Protein AF-A0A0Q1FRM4-F1 (afdb_monomer_lite)

pLDDT: mean 78.29, std 8.05, range [54.28, 92.56]

Radius of gyration: 17.82 Å; chains: 1; bounding box: 37×17×56 Å

Sequence (90 aa):
MGTIVAGALGLAMGGIFIILGLVYLALGVGCFKGWPWVWTVGVIIMIISVIVGLISLFTTGAGALLNLILAVIILYYLFRPNVKAWFGKT

Structure (mmCIF, N/CA/C/O backbone):
data_AF-A0A0Q1FRM4-F1
#
_entry.id   AF-A0A0Q1FRM4-F1
#
loop_
_atom_site.group_PDB
_atom_site.id
_atom_site.type_symbol
_atom_site.label_atom_id
_atom_site.label_alt_id
_atom_site.label_comp_id
_atom_site.label_asym_id
_atom_site.label_entity_id
_atom_site.label_seq_id
_atom_site.pdbx_PDB_ins_code
_atom_site.Cartn_x
_atom_site.Cartn_y
_atom_site.Cartn_z
_atom_site.occupancy
_atom_site.B_iso_or_equiv
_atom_site.auth_seq_id
_atom_site.auth_comp_id
_atom_site.auth_asym_id
_atom_site.auth_atom_id
_atom_site.pdbx_PDB_model_num
ATOM 1 N N . MET A 1 1 ? 2.394 -9.984 -41.689 1.00 59.03 1 MET A N 1
ATOM 2 C CA . MET A 1 1 ? 2.045 -10.773 -40.481 1.00 59.03 1 MET A CA 1
ATOM 3 C C . MET A 1 1 ? 2.465 -10.088 -39.175 1.00 59.03 1 MET A C 1
ATOM 5 O O . MET A 1 1 ? 1.668 -10.094 -38.251 1.00 59.03 1 MET A O 1
ATOM 9 N N . GLY A 1 2 ? 3.638 -9.438 -39.087 1.00 65.44 2 GLY A N 1
ATOM 10 C CA . GLY A 1 2 ? 4.100 -8.792 -37.840 1.00 65.44 2 GLY A CA 1
ATOM 11 C C . GLY A 1 2 ? 3.238 -7.635 -37.300 1.00 65.44 2 GLY A C 1
ATOM 12 O O . GLY A 1 2 ? 3.113 -7.490 -36.090 1.00 65.44 2 GLY A O 1
ATOM 13 N N . THR A 1 3 ? 2.578 -6.853 -38.161 1.00 75.44 3 THR A N 1
ATOM 14 C CA . THR A 1 3 ? 1.743 -5.706 -37.745 1.00 75.44 3 THR A CA 1
ATOM 15 C C . THR A 1 3 ? 0.398 -6.110 -37.134 1.00 75.44 3 THR A C 1
ATOM 17 O O . THR A 1 3 ? -0.074 -5.457 -36.210 1.00 75.44 3 THR A O 1
ATOM 20 N N . ILE A 1 4 ? -0.204 -7.208 -37.603 1.00 76.00 4 ILE A N 1
ATOM 21 C CA . ILE A 1 4 ? -1.491 -7.715 -37.096 1.00 76.00 4 ILE A CA 1
ATOM 22 C C . ILE A 1 4 ? -1.302 -8.348 -35.709 1.00 76.00 4 ILE A C 1
ATOM 24 O O . ILE A 1 4 ? -2.099 -8.105 -34.808 1.00 76.00 4 ILE A O 1
ATOM 28 N N . VAL A 1 5 ? -0.210 -9.096 -35.508 1.00 79.44 5 VAL A N 1
ATOM 29 C CA . VAL A 1 5 ? 0.140 -9.680 -34.201 1.00 79.44 5 VAL A CA 1
ATOM 30 C C . VAL A 1 5 ? 0.483 -8.586 -33.186 1.00 79.44 5 VAL A C 1
ATOM 32 O O . VAL A 1 5 ? -0.008 -8.627 -32.062 1.00 79.44 5 VAL A O 1
ATOM 35 N N . ALA A 1 6 ? 1.247 -7.563 -33.587 1.00 79.50 6 ALA A N 1
ATOM 36 C CA . ALA A 1 6 ? 1.531 -6.411 -32.730 1.00 79.50 6 ALA A CA 1
ATOM 37 C C . ALA A 1 6 ? 0.256 -5.626 -32.360 1.00 79.50 6 ALA A C 1
ATOM 39 O O . ALA A 1 6 ? 0.088 -5.239 -31.206 1.00 79.50 6 ALA A O 1
ATOM 40 N N . GLY A 1 7 ? -0.671 -5.442 -33.309 1.00 82.69 7 GLY A N 1
ATOM 41 C CA . GLY A 1 7 ? -1.964 -4.799 -33.055 1.00 82.69 7 GLY A CA 1
ATOM 42 C C . GLY A 1 7 ? -2.859 -5.595 -32.098 1.00 82.69 7 GLY A C 1
ATOM 43 O O . GLY A 1 7 ? -3.435 -5.022 -31.174 1.00 82.69 7 GLY A O 1
ATOM 44 N N . ALA A 1 8 ? -2.928 -6.919 -32.263 1.00 83.12 8 ALA A N 1
ATOM 45 C CA . ALA A 1 8 ? -3.684 -7.798 -31.370 1.00 83.12 8 ALA A CA 1
ATOM 46 C C . ALA A 1 8 ? -3.107 -7.814 -29.943 1.00 83.12 8 ALA A C 1
ATOM 48 O O . ALA A 1 8 ? -3.860 -7.736 -28.972 1.00 83.12 8 ALA A O 1
ATOM 49 N N . LEU A 1 9 ? -1.776 -7.845 -29.807 1.00 84.19 9 LEU A N 1
ATOM 50 C CA . LEU A 1 9 ? -1.101 -7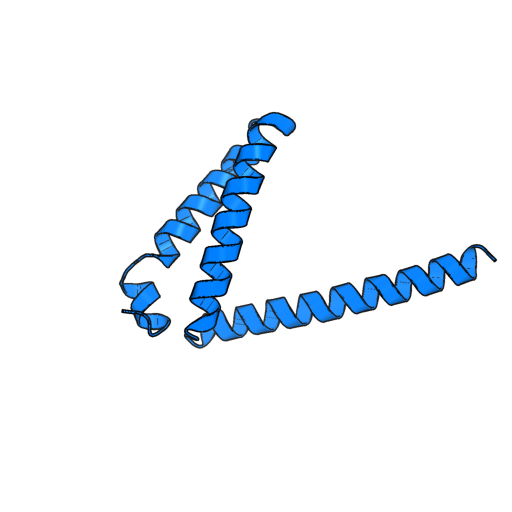.736 -28.510 1.00 84.19 9 LEU A CA 1
ATOM 51 C C . LEU A 1 9 ? -1.343 -6.373 -27.852 1.00 84.19 9 LEU A C 1
ATOM 53 O O . LEU A 1 9 ? -1.623 -6.318 -26.656 1.00 84.19 9 LEU A O 1
ATOM 57 N N . GLY A 1 10 ? -1.303 -5.284 -28.626 1.00 86.62 10 GLY A N 1
ATOM 58 C CA . GLY A 1 10 ? -1.583 -3.936 -28.128 1.00 86.62 10 GLY A CA 1
ATOM 59 C C . GLY A 1 10 ? -3.001 -3.793 -27.568 1.00 86.62 10 GLY A C 1
ATOM 60 O O . GLY A 1 10 ? -3.178 -3.255 -26.476 1.00 86.62 10 GLY A O 1
ATOM 61 N N . LEU A 1 11 ? -4.006 -4.334 -28.264 1.00 88.06 11 LEU A N 1
ATOM 62 C CA . LEU A 1 11 ? -5.391 -4.349 -27.780 1.00 88.06 11 LEU A CA 1
ATOM 63 C C . LEU A 1 11 ? -5.560 -5.214 -26.525 1.00 88.06 11 LEU A C 1
ATOM 65 O O . LEU A 1 11 ? -6.230 -4.792 -25.582 1.00 88.06 11 LEU A O 1
ATOM 69 N N . ALA A 1 12 ? -4.926 -6.389 -26.482 1.00 88.19 12 ALA A N 1
ATOM 70 C CA . ALA A 1 12 ? -4.978 -7.269 -25.317 1.00 88.19 12 ALA A CA 1
ATOM 71 C C . ALA A 1 12 ? -4.353 -6.608 -24.078 1.00 88.19 12 ALA A C 1
ATOM 73 O O . ALA A 1 12 ? -4.970 -6.575 -23.013 1.00 88.19 12 ALA A O 1
ATOM 74 N N . MET A 1 13 ? -3.164 -6.016 -24.222 1.00 89.19 13 MET A N 1
ATOM 75 C CA . MET A 1 13 ? -2.505 -5.278 -23.142 1.00 89.19 13 MET A CA 1
ATOM 76 C C . MET A 1 13 ? -3.334 -4.071 -22.699 1.00 89.19 13 MET A C 1
ATOM 78 O O . MET A 1 13 ? -3.530 -3.880 -21.500 1.00 89.19 13 MET A O 1
ATOM 82 N N . GLY A 1 14 ? -3.874 -3.292 -23.641 1.00 88.62 14 GLY A N 1
ATOM 83 C CA . GLY A 1 14 ? -4.739 -2.151 -23.333 1.00 88.62 14 GLY A CA 1
ATOM 84 C C . GLY A 1 14 ? -5.974 -2.551 -22.523 1.00 88.62 14 GLY A C 1
ATOM 85 O O . GLY A 1 14 ? -6.283 -1.914 -21.517 1.00 88.62 14 GLY A O 1
ATOM 86 N N . GLY A 1 15 ? -6.629 -3.653 -22.896 1.00 90.81 15 GLY A N 1
ATOM 87 C CA . GLY A 1 15 ? -7.758 -4.202 -22.143 1.00 90.81 15 GLY A CA 1
ATOM 88 C C . GLY A 1 15 ? -7.384 -4.584 -20.708 1.00 90.81 15 GLY A C 1
ATOM 89 O O . GLY A 1 15 ? -8.094 -4.222 -19.771 1.00 90.81 15 GLY A O 1
ATOM 90 N N . ILE A 1 16 ? -6.234 -5.239 -20.517 1.00 91.69 16 ILE A N 1
ATOM 91 C CA . ILE A 1 16 ? -5.724 -5.603 -19.184 1.00 91.69 16 ILE A CA 1
ATOM 92 C C . ILE A 1 16 ? -5.501 -4.352 -18.327 1.00 91.69 16 ILE A C 1
ATOM 94 O O . ILE A 1 16 ? -5.937 -4.313 -17.176 1.00 91.69 16 ILE A O 1
ATOM 98 N N . PHE A 1 17 ? -4.877 -3.309 -18.878 1.00 89.56 17 PHE A N 1
ATOM 99 C CA . PHE A 1 17 ? -4.649 -2.059 -18.148 1.00 89.56 17 PHE A CA 1
ATOM 100 C C . PHE A 1 17 ? -5.949 -1.348 -17.764 1.00 89.56 17 PHE A C 1
ATOM 102 O O . PHE A 1 17 ? -6.033 -0.810 -16.662 1.00 89.56 17 PHE A O 1
ATOM 109 N N . ILE A 1 18 ? -6.976 -1.381 -18.618 1.00 92.56 18 ILE A N 1
ATOM 110 C CA . ILE A 1 18 ? -8.295 -0.819 -18.290 1.00 92.56 18 ILE A CA 1
ATOM 111 C C . ILE A 1 18 ? -8.926 -1.573 -17.116 1.00 92.56 18 ILE A C 1
ATOM 113 O O . ILE A 1 18 ? -9.403 -0.943 -16.172 1.00 92.56 18 ILE A O 1
ATOM 117 N N . ILE A 1 19 ? -8.892 -2.909 -17.139 1.00 91.50 19 ILE A N 1
ATOM 118 C CA . ILE A 1 19 ? -9.428 -3.741 -16.052 1.00 91.50 19 ILE A CA 1
ATOM 119 C C . ILE A 1 19 ? -8.684 -3.448 -14.746 1.00 91.50 19 ILE A C 1
ATOM 121 O O . ILE A 1 19 ? -9.318 -3.201 -13.721 1.00 91.50 19 ILE A O 1
ATOM 125 N N . LEU A 1 20 ? -7.349 -3.410 -14.781 1.00 88.06 20 LEU A N 1
ATOM 126 C CA . LEU A 1 20 ? -6.535 -3.061 -13.616 1.00 88.06 20 LEU A CA 1
ATOM 127 C C . LEU A 1 20 ? -6.868 -1.657 -13.097 1.00 88.06 20 LEU A C 1
ATOM 129 O O . LEU A 1 20 ? -7.057 -1.482 -11.896 1.00 88.06 20 LEU A O 1
ATOM 133 N N . GLY A 1 21 ? -7.006 -0.669 -13.984 1.00 87.94 21 GLY A N 1
ATOM 134 C CA . GLY A 1 21 ? -7.395 0.694 -13.621 1.00 87.94 21 GLY A CA 1
ATOM 135 C C . GLY A 1 21 ? -8.748 0.748 -12.908 1.00 87.94 21 GLY A C 1
ATOM 136 O O . GLY A 1 21 ? -8.866 1.381 -11.861 1.00 87.94 21 GLY A O 1
ATOM 137 N N . LEU A 1 22 ? -9.748 0.022 -13.413 1.00 90.31 22 LEU A N 1
ATOM 138 C CA . LEU A 1 22 ? -11.059 -0.119 -12.771 1.00 90.31 22 LEU A CA 1
ATOM 139 C C . LEU A 1 22 ? -10.964 -0.758 -11.381 1.00 90.31 22 LEU A C 1
ATOM 141 O O . LEU A 1 22 ? -11.611 -0.283 -10.448 1.00 90.31 22 LEU A O 1
ATOM 145 N N . VAL A 1 23 ? -10.131 -1.788 -11.215 1.00 87.19 23 VAL A N 1
ATOM 146 C CA . VAL A 1 23 ? -9.887 -2.417 -9.907 1.00 87.19 23 VAL A CA 1
ATOM 147 C C . VAL A 1 23 ? -9.258 -1.421 -8.931 1.00 87.19 23 VAL A C 1
ATOM 149 O O . VAL A 1 23 ? -9.727 -1.304 -7.800 1.00 87.19 23 VAL A O 1
ATOM 152 N N . TYR A 1 24 ? -8.250 -0.652 -9.350 1.00 82.94 24 TYR A N 1
ATOM 153 C CA . TYR A 1 24 ? -7.634 0.369 -8.494 1.00 82.94 24 TYR A CA 1
ATOM 154 C C . TYR A 1 24 ? -8.594 1.508 -8.141 1.00 82.94 24 TYR A C 1
ATOM 156 O O . TYR A 1 24 ? -8.592 1.966 -6.999 1.00 82.94 24 TYR A O 1
ATOM 164 N N . LEU A 1 25 ? -9.455 1.933 -9.070 1.00 86.69 25 LEU A N 1
ATOM 165 C CA . LEU A 1 25 ? -10.511 2.906 -8.782 1.00 86.69 25 LEU A CA 1
ATOM 166 C C . LEU A 1 25 ? -11.515 2.356 -7.764 1.00 86.69 25 LEU A C 1
ATOM 168 O O . LEU A 1 25 ? -11.871 3.058 -6.819 1.00 86.69 25 LEU A O 1
ATOM 172 N N . ALA A 1 26 ? -11.926 1.094 -7.903 1.00 83.31 26 ALA A N 1
ATOM 173 C CA . ALA A 1 26 ? -12.805 0.434 -6.942 1.00 83.31 26 ALA A CA 1
ATOM 174 C C . ALA A 1 26 ? -12.155 0.315 -5.553 1.00 83.31 26 ALA A C 1
ATOM 176 O O . ALA A 1 26 ? -12.818 0.571 -4.548 1.00 83.31 26 ALA A O 1
ATOM 177 N N . LEU A 1 27 ? -10.856 0.000 -5.484 1.00 80.25 27 LEU A N 1
ATOM 178 C CA . LEU A 1 27 ? -10.088 0.015 -4.234 1.00 80.25 27 LEU A CA 1
ATOM 179 C C . LEU A 1 27 ? -10.003 1.423 -3.640 1.00 80.25 27 LEU A C 1
ATOM 181 O O . LEU A 1 27 ? -10.174 1.575 -2.434 1.00 80.25 27 LEU A O 1
ATOM 185 N N . GLY A 1 28 ? -9.810 2.451 -4.470 1.00 81.00 28 GLY A N 1
ATOM 186 C CA . GLY A 1 28 ? -9.825 3.852 -4.052 1.00 81.00 28 GLY A CA 1
ATOM 187 C C . GLY A 1 28 ? -11.166 4.249 -3.435 1.00 81.00 28 GLY A C 1
ATOM 188 O O . GLY A 1 28 ? -11.203 4.713 -2.300 1.00 81.00 28 GLY A O 1
ATOM 189 N N . VAL A 1 29 ? -12.281 3.985 -4.123 1.00 83.12 29 VAL A N 1
ATOM 190 C CA . VAL A 1 29 ? -13.639 4.241 -3.603 1.00 83.12 29 VAL A CA 1
ATOM 191 C C . VAL A 1 29 ? -13.906 3.434 -2.334 1.00 83.12 29 VAL A C 1
ATOM 193 O O . VAL A 1 29 ? -14.456 3.959 -1.367 1.00 83.12 29 VAL A O 1
ATOM 196 N N . GLY A 1 30 ? -13.476 2.175 -2.293 1.00 78.75 30 GLY A N 1
ATOM 197 C CA . GLY A 1 30 ? -13.571 1.338 -1.103 1.00 78.75 30 GLY A CA 1
ATOM 198 C C . GLY A 1 30 ? -12.763 1.889 0.082 1.00 78.75 30 GLY A C 1
ATOM 199 O O . GLY A 1 30 ? -13.207 1.788 1.227 1.00 78.75 30 GLY A O 1
ATOM 200 N N . CYS A 1 31 ? -11.633 2.542 -0.198 1.00 76.50 31 CYS A N 1
ATOM 201 C CA . CYS A 1 31 ? -10.802 3.258 0.769 1.00 76.50 31 CYS A CA 1
ATOM 202 C C . CYS A 1 31 ? -11.399 4.609 1.197 1.00 76.50 31 CYS A C 1
ATOM 204 O O . CYS A 1 31 ? -10.954 5.148 2.199 1.00 76.50 31 CYS A O 1
ATOM 206 N N . PHE A 1 32 ? -12.415 5.139 0.498 1.00 74.25 32 PHE A N 1
ATOM 207 C CA . PHE A 1 32 ? -13.221 6.304 0.916 1.00 74.25 32 PHE A CA 1
ATOM 208 C C . PHE A 1 32 ? -14.545 5.928 1.600 1.00 74.25 32 PHE A C 1
ATOM 210 O O . PHE A 1 32 ? -15.122 6.747 2.310 1.00 74.25 32 PHE A O 1
ATOM 217 N N . LYS A 1 33 ? -15.006 4.682 1.441 1.00 76.69 33 LYS A N 1
ATOM 218 C CA . LYS A 1 33 ? -16.285 4.199 1.985 1.00 76.69 33 LYS A CA 1
ATOM 219 C C . LYS A 1 33 ? -16.165 3.326 3.244 1.00 76.69 33 LYS A C 1
ATOM 221 O O . LYS A 1 33 ? -17.190 2.936 3.791 1.00 76.69 33 LYS A O 1
ATOM 226 N N . GLY A 1 34 ? -14.954 3.018 3.709 1.00 70.62 34 GLY A N 1
ATOM 227 C CA . GLY A 1 34 ? -14.739 2.291 4.971 1.00 70.62 34 GLY A CA 1
ATOM 228 C C . GLY A 1 34 ? -15.008 0.798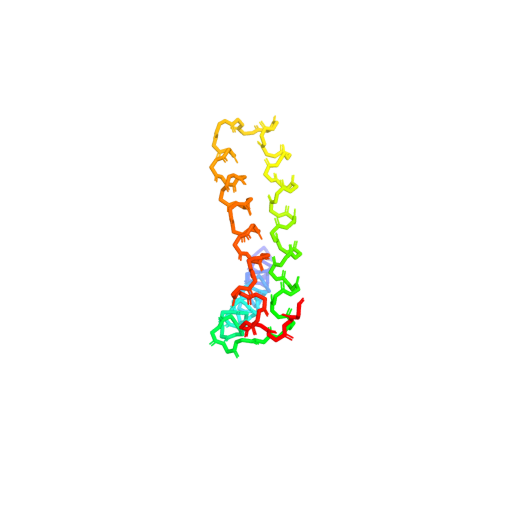 4.870 1.00 70.62 34 GLY A C 1
ATOM 229 O O . GLY A 1 34 ? -15.458 0.163 5.816 1.00 70.62 34 GLY A O 1
ATOM 230 N N . TRP A 1 35 ? -14.779 0.209 3.700 1.00 77.62 35 TRP A N 1
ATOM 231 C CA . TRP A 1 35 ? -15.132 -1.184 3.461 1.00 77.62 35 TRP A CA 1
ATOM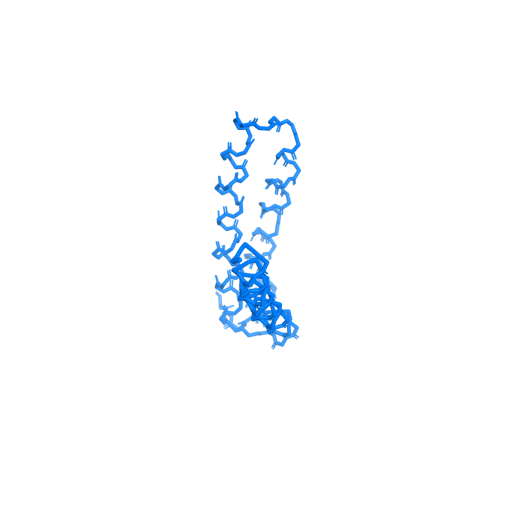 232 C C . TRP A 1 35 ? -14.150 -2.187 4.112 1.00 77.62 35 TRP A C 1
ATOM 234 O O . TRP A 1 35 ? -12.952 -2.135 3.828 1.00 77.62 35 TRP A O 1
ATOM 244 N N . PRO A 1 36 ? -14.622 -3.190 4.883 1.00 74.06 36 PRO A N 1
ATOM 245 C CA . PRO A 1 36 ? -13.757 -4.084 5.674 1.00 74.06 36 PRO A CA 1
ATOM 246 C C . PRO A 1 36 ? -12.812 -4.964 4.848 1.00 74.06 36 PRO A C 1
ATOM 248 O O . PRO A 1 36 ? -11.734 -5.344 5.313 1.00 74.06 36 PRO A O 1
ATOM 251 N N . TRP A 1 37 ? -13.191 -5.288 3.610 1.00 75.75 37 TRP A N 1
ATOM 252 C CA . TRP A 1 37 ? -12.362 -6.070 2.689 1.00 75.75 37 TRP A CA 1
ATOM 253 C C . TRP A 1 37 ? -11.178 -5.270 2.128 1.00 75.75 37 TRP A C 1
ATOM 255 O O . TRP A 1 37 ? -10.110 -5.842 1.915 1.00 75.75 37 TRP A O 1
ATOM 265 N N . VAL A 1 38 ? -11.321 -3.949 1.973 1.00 79.56 38 VAL A N 1
ATOM 266 C CA . VAL A 1 38 ? -10.271 -3.060 1.440 1.00 79.56 38 VAL A CA 1
ATOM 267 C C . VAL A 1 38 ? -9.088 -2.996 2.390 1.00 79.56 38 VAL A C 1
ATOM 269 O O . VAL A 1 38 ? -7.944 -3.002 1.945 1.00 79.56 38 VAL A O 1
ATOM 272 N N . TRP A 1 39 ? -9.348 -3.033 3.697 1.00 78.94 39 TRP A N 1
ATOM 273 C CA . TRP A 1 39 ? -8.290 -3.133 4.694 1.00 78.94 39 TRP A CA 1
ATOM 274 C C . TRP A 1 39 ? -7.447 -4.399 4.500 1.00 78.94 39 TRP A C 1
ATOM 276 O O . TRP A 1 39 ? -6.224 -4.326 4.501 1.00 78.94 39 TRP A O 1
ATOM 286 N N . THR A 1 40 ? -8.079 -5.560 4.282 1.00 81.06 40 THR A N 1
ATOM 287 C CA . THR A 1 40 ? -7.350 -6.830 4.100 1.00 81.06 40 THR A CA 1
ATOM 288 C C . THR A 1 40 ? -6.505 -6.801 2.832 1.00 81.06 40 THR A C 1
ATOM 290 O O . THR A 1 40 ? -5.336 -7.177 2.866 1.00 81.06 40 THR A O 1
ATOM 293 N N . VAL A 1 41 ? -7.076 -6.313 1.727 1.00 82.94 41 VAL A N 1
ATOM 294 C CA . VAL A 1 41 ? -6.360 -6.167 0.452 1.00 82.94 41 VAL A CA 1
ATOM 295 C C . VAL A 1 41 ? -5.193 -5.189 0.599 1.00 82.94 41 VAL A C 1
ATOM 297 O O . VAL A 1 41 ? -4.086 -5.501 0.170 1.00 82.94 41 VAL A O 1
ATOM 300 N N . GLY A 1 42 ? -5.403 -4.056 1.273 1.00 81.56 42 GLY A N 1
ATOM 301 C CA . GLY A 1 42 ? -4.357 -3.085 1.583 1.00 81.56 42 GLY A CA 1
ATOM 302 C C . GLY A 1 42 ? -3.210 -3.712 2.372 1.00 81.56 42 GLY A C 1
ATOM 303 O O . GLY A 1 42 ? -2.067 -3.613 1.946 1.00 81.56 42 GLY A O 1
ATOM 304 N N . VAL A 1 43 ? -3.499 -4.432 3.462 1.00 80.81 43 VAL A N 1
ATOM 305 C CA . VAL A 1 43 ? -2.469 -5.119 4.264 1.00 80.81 43 VAL A CA 1
ATOM 306 C C . VAL A 1 43 ? -1.663 -6.094 3.405 1.00 80.81 43 VAL A C 1
ATOM 308 O O . VAL A 1 43 ? -0.436 -6.071 3.458 1.00 80.81 43 VAL A O 1
ATOM 311 N N . ILE A 1 44 ? -2.327 -6.916 2.587 1.00 83.50 44 ILE A N 1
ATOM 312 C CA . ILE A 1 44 ? -1.653 -7.881 1.705 1.00 83.50 44 ILE A CA 1
ATOM 313 C C . ILE A 1 44 ? -0.729 -7.158 0.719 1.00 83.50 44 ILE A C 1
ATOM 315 O O . ILE A 1 44 ? 0.438 -7.525 0.599 1.00 83.50 44 I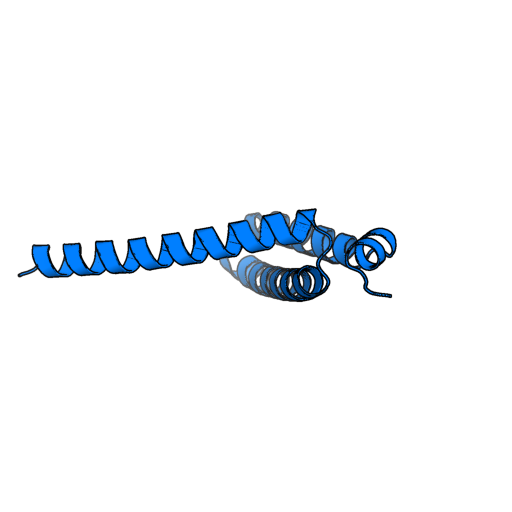LE A O 1
ATOM 319 N N . ILE A 1 45 ? -1.219 -6.105 0.056 1.00 83.06 45 ILE A N 1
ATOM 320 C CA . ILE A 1 45 ? -0.420 -5.302 -0.880 1.00 83.06 45 ILE A CA 1
ATOM 321 C C . ILE A 1 45 ? 0.790 -4.696 -0.166 1.00 83.06 45 ILE A C 1
ATOM 323 O O . ILE A 1 45 ? 1.898 -4.754 -0.689 1.00 83.06 45 ILE A O 1
ATOM 327 N N . MET A 1 46 ? 0.611 -4.157 1.040 1.00 82.38 46 MET A N 1
ATOM 328 C CA . MET A 1 46 ? 1.706 -3.562 1.804 1.00 82.38 46 MET A CA 1
ATOM 329 C C . MET A 1 46 ? 2.755 -4.595 2.227 1.00 82.38 46 MET A C 1
ATOM 331 O O . MET A 1 46 ? 3.946 -4.312 2.128 1.00 82.38 46 MET A O 1
ATOM 335 N N . ILE A 1 47 ? 2.346 -5.799 2.642 1.00 83.56 47 ILE A N 1
ATOM 336 C CA . ILE A 1 47 ? 3.272 -6.903 2.947 1.00 83.56 47 ILE A CA 1
ATOM 337 C C . ILE A 1 47 ? 4.085 -7.271 1.702 1.00 83.56 47 ILE A C 1
ATOM 339 O O . ILE A 1 47 ? 5.306 -7.396 1.783 1.00 83.56 47 ILE A O 1
ATOM 343 N N . ILE A 1 48 ? 3.431 -7.391 0.542 1.00 84.06 48 ILE A N 1
ATOM 344 C CA . ILE A 1 48 ? 4.112 -7.659 -0.731 1.00 84.06 48 ILE A CA 1
ATOM 345 C C . ILE A 1 48 ? 5.108 -6.535 -1.046 1.00 84.06 48 ILE A C 1
ATOM 347 O O . ILE A 1 48 ? 6.260 -6.822 -1.359 1.00 84.06 48 ILE A O 1
ATOM 351 N N . SER A 1 49 ? 4.710 -5.269 -0.900 1.00 79.50 49 SER A N 1
ATOM 352 C CA . SER A 1 49 ? 5.589 -4.112 -1.122 1.00 79.50 49 SER A CA 1
ATOM 353 C C . SER A 1 49 ? 6.817 -4.121 -0.210 1.00 79.50 49 SER A C 1
ATOM 355 O O . SER A 1 49 ? 7.912 -3.803 -0.666 1.00 79.50 49 SER A O 1
ATOM 357 N N . VAL A 1 50 ? 6.676 -4.536 1.052 1.00 82.88 50 VAL A N 1
ATOM 358 C CA . VAL A 1 50 ? 7.810 -4.693 1.979 1.00 82.88 50 VAL A CA 1
ATOM 359 C C . VAL A 1 50 ? 8.760 -5.799 1.508 1.00 82.88 50 VAL A C 1
ATOM 361 O O . VAL A 1 50 ? 9.970 -5.582 1.475 1.00 82.88 50 VAL A O 1
ATOM 364 N N . ILE A 1 51 ? 8.240 -6.957 1.087 1.00 84.06 51 ILE A N 1
ATOM 365 C CA . ILE A 1 51 ? 9.057 -8.073 0.572 1.00 84.06 51 ILE A CA 1
ATOM 366 C C . ILE A 1 51 ? 9.801 -7.662 -0.706 1.00 84.06 51 ILE A C 1
ATOM 368 O O . ILE A 1 51 ? 11.007 -7.875 -0.820 1.00 84.06 51 ILE A O 1
ATOM 372 N N . VAL A 1 52 ? 9.108 -7.031 -1.655 1.00 81.62 52 VAL A N 1
ATOM 373 C CA . VAL A 1 52 ? 9.711 -6.548 -2.909 1.00 81.62 52 VAL A CA 1
ATOM 374 C C . VAL A 1 52 ? 10.736 -5.451 -2.634 1.00 81.62 52 VAL A C 1
ATOM 376 O O . VAL A 1 52 ? 11.802 -5.450 -3.249 1.00 81.62 52 VAL A O 1
ATOM 379 N N . GLY A 1 53 ? 10.460 -4.547 -1.690 1.00 80.31 53 GLY A N 1
ATOM 380 C CA . GLY A 1 53 ? 11.398 -3.519 -1.243 1.00 80.31 53 GLY A CA 1
ATOM 381 C C . GLY A 1 53 ? 12.673 -4.120 -0.651 1.00 80.31 53 GLY A C 1
ATOM 382 O O . GLY A 1 53 ? 13.766 -3.689 -1.008 1.00 80.31 53 GLY A O 1
ATOM 383 N N . LEU A 1 54 ? 12.551 -5.166 0.174 1.00 78.75 54 LEU A N 1
ATOM 384 C CA . LEU A 1 54 ? 13.690 -5.906 0.726 1.00 78.75 54 LEU A CA 1
ATOM 385 C C . LEU A 1 54 ? 14.535 -6.570 -0.364 1.00 78.75 54 LEU A C 1
ATOM 387 O O . LEU A 1 54 ? 15.754 -6.448 -0.337 1.00 78.75 54 LEU A O 1
ATOM 391 N N . ILE A 1 55 ? 13.909 -7.224 -1.346 1.00 79.25 55 ILE A N 1
ATOM 392 C CA . ILE A 1 55 ? 14.628 -7.821 -2.485 1.00 79.25 55 ILE A CA 1
ATOM 393 C C . ILE A 1 55 ? 15.330 -6.725 -3.301 1.00 79.25 55 ILE A C 1
ATOM 395 O O . ILE A 1 55 ? 16.497 -6.866 -3.665 1.00 79.25 55 ILE A O 1
ATOM 399 N N . SER A 1 56 ? 14.642 -5.603 -3.522 1.00 73.94 56 SER A N 1
ATOM 400 C CA . SER A 1 56 ? 15.137 -4.464 -4.303 1.00 73.94 56 SER A CA 1
ATOM 401 C C . SER A 1 56 ? 16.312 -3.742 -3.635 1.00 73.94 56 SER A C 1
ATOM 403 O O . SER A 1 56 ? 17.135 -3.154 -4.335 1.00 73.94 56 SER A O 1
ATOM 405 N N . LEU A 1 57 ? 16.460 -3.815 -2.306 1.00 72.88 57 LEU A N 1
ATOM 406 C CA . LEU A 1 57 ? 17.655 -3.308 -1.619 1.00 72.88 57 LEU A CA 1
ATOM 407 C C . LEU A 1 57 ? 18.932 -4.021 -2.071 1.00 72.88 57 LEU A C 1
ATOM 409 O O . LEU A 1 57 ? 19.976 -3.379 -2.172 1.00 72.88 57 LEU A O 1
ATOM 413 N N . PHE A 1 58 ? 18.844 -5.314 -2.394 1.00 71.94 58 PHE A N 1
ATOM 414 C CA . PHE A 1 58 ? 19.980 -6.087 -2.898 1.00 71.94 58 PHE A CA 1
ATOM 415 C C . PHE A 1 58 ? 20.252 -5.857 -4.391 1.00 71.94 58 PHE A C 1
ATOM 417 O O . PHE A 1 58 ? 21.347 -6.164 -4.853 1.00 71.94 58 PHE A O 1
ATOM 424 N N . THR A 1 59 ? 19.285 -5.329 -5.151 1.00 70.06 59 THR A N 1
ATOM 425 C CA . THR A 1 59 ? 19.397 -5.158 -6.614 1.00 70.06 59 THR A CA 1
ATOM 426 C C . THR A 1 59 ? 19.707 -3.721 -7.036 1.00 70.06 59 THR A C 1
ATOM 428 O O . THR A 1 59 ? 20.521 -3.508 -7.929 1.00 70.06 59 THR A O 1
ATOM 431 N N . THR A 1 60 ? 19.075 -2.729 -6.404 1.00 65.69 60 THR A N 1
ATOM 432 C CA . THR A 1 60 ? 19.059 -1.326 -6.866 1.00 65.69 60 THR A CA 1
ATOM 433 C C . THR A 1 60 ? 19.736 -0.357 -5.887 1.00 65.69 60 THR A C 1
ATOM 435 O O . THR A 1 60 ? 19.964 0.805 -6.224 1.00 65.69 60 THR A O 1
ATOM 438 N N . GLY A 1 61 ? 20.067 -0.805 -4.670 1.00 69.31 61 GLY A N 1
ATOM 439 C CA . GLY A 1 61 ? 20.716 0.015 -3.641 1.00 69.31 61 GLY A CA 1
ATOM 440 C C . GLY A 1 61 ? 19.793 1.064 -2.999 1.00 69.31 61 GLY A C 1
ATOM 441 O O . GLY A 1 61 ? 18.600 0.832 -2.800 1.00 69.31 61 GLY A O 1
ATOM 442 N N . ALA A 1 62 ? 20.344 2.234 -2.648 1.00 63.03 62 ALA A N 1
ATOM 443 C CA . ALA A 1 62 ? 19.708 3.246 -1.788 1.00 63.03 62 ALA A CA 1
ATOM 444 C C . ALA A 1 62 ? 18.336 3.772 -2.270 1.00 63.03 62 ALA A C 1
ATOM 446 O O . ALA A 1 62 ? 17.545 4.241 -1.454 1.00 63.03 62 ALA A O 1
ATOM 447 N N . GLY A 1 63 ? 18.010 3.654 -3.563 1.00 68.81 63 GLY A N 1
ATOM 448 C CA . GLY A 1 63 ? 16.697 4.038 -4.098 1.00 68.81 63 GLY A CA 1
ATOM 449 C C . GLY A 1 63 ? 15.532 3.192 -3.563 1.00 68.81 63 GLY A C 1
ATOM 450 O O . GLY A 1 63 ? 14.409 3.684 -3.456 1.00 68.81 63 GLY A O 1
ATOM 451 N N . ALA A 1 64 ? 15.788 1.943 -3.159 1.00 72.00 64 ALA A N 1
ATOM 452 C CA . ALA A 1 64 ? 14.763 1.053 -2.611 1.00 72.00 64 ALA A CA 1
ATOM 453 C C . ALA A 1 64 ? 14.433 1.337 -1.131 1.00 72.00 64 ALA A C 1
ATOM 455 O O . ALA A 1 64 ? 13.364 0.944 -0.659 1.00 72.00 64 ALA A O 1
ATOM 456 N N . LEU A 1 65 ? 15.293 2.072 -0.410 1.00 75.56 65 LEU A N 1
ATOM 457 C CA . LEU A 1 65 ? 15.068 2.423 0.999 1.00 75.56 65 LEU A CA 1
ATOM 458 C C . LEU A 1 65 ? 13.826 3.298 1.179 1.00 75.56 65 LEU A C 1
ATOM 460 O O . LEU A 1 65 ? 13.036 3.053 2.086 1.00 75.56 65 LEU A O 1
ATOM 464 N N . LEU A 1 66 ? 13.617 4.287 0.302 1.00 77.94 66 LEU A N 1
ATOM 465 C CA . LEU A 1 66 ? 12.448 5.170 0.379 1.00 77.94 66 LEU A CA 1
ATOM 466 C C . LEU A 1 66 ? 11.136 4.400 0.199 1.00 77.94 66 LEU A C 1
ATOM 468 O O . LEU A 1 66 ? 10.190 4.622 0.952 1.00 77.94 66 LEU A O 1
ATOM 472 N N . ASN A 1 67 ? 11.091 3.470 -0.759 1.00 76.75 67 ASN A N 1
ATOM 473 C CA . ASN A 1 67 ? 9.911 2.639 -0.995 1.00 76.75 67 ASN A CA 1
ATOM 474 C C . ASN A 1 67 ? 9.629 1.735 0.214 1.00 76.75 67 ASN A C 1
ATOM 476 O O . ASN A 1 67 ? 8.506 1.705 0.712 1.00 76.75 67 ASN A O 1
ATOM 480 N N . LEU A 1 68 ? 10.664 1.089 0.759 1.00 81.50 68 LEU A N 1
ATOM 481 C CA . LEU A 1 68 ? 10.533 0.241 1.942 1.00 81.50 68 LEU A CA 1
ATOM 482 C C . LEU A 1 68 ? 10.037 1.023 3.168 1.00 81.50 68 LEU A C 1
ATOM 484 O O . LEU A 1 68 ? 9.117 0.574 3.848 1.00 81.50 68 LEU A O 1
ATOM 488 N N . ILE A 1 69 ? 10.605 2.203 3.439 1.00 82.00 69 ILE A N 1
ATOM 489 C CA . ILE A 1 69 ? 10.207 3.047 4.575 1.00 82.00 69 ILE A CA 1
ATOM 490 C C . ILE A 1 69 ? 8.750 3.491 4.428 1.00 82.00 69 ILE A C 1
ATOM 492 O O . ILE A 1 69 ? 7.974 3.357 5.374 1.00 82.00 69 ILE A O 1
ATOM 496 N N . LEU A 1 70 ? 8.346 3.962 3.244 1.00 82.19 70 LEU A N 1
ATOM 497 C CA . LEU A 1 70 ? 6.949 4.310 2.972 1.00 82.19 70 LEU A CA 1
ATOM 498 C C . LEU A 1 70 ? 6.029 3.102 3.147 1.00 82.19 70 LEU A C 1
ATOM 500 O O . LEU A 1 70 ? 4.968 3.229 3.760 1.00 82.19 70 LEU A O 1
ATOM 504 N N . ALA A 1 71 ? 6.447 1.927 2.673 1.00 80.81 71 ALA A N 1
ATOM 505 C CA . ALA A 1 71 ? 5.662 0.712 2.799 1.00 80.81 71 ALA A CA 1
ATOM 506 C C . ALA A 1 71 ? 5.421 0.336 4.269 1.00 80.81 71 ALA A C 1
ATOM 508 O O . ALA A 1 71 ? 4.292 0.051 4.671 1.00 80.81 71 ALA A O 1
ATOM 509 N N . VAL A 1 72 ? 6.461 0.416 5.098 1.00 80.44 72 VAL A N 1
ATOM 510 C CA . VAL A 1 72 ? 6.367 0.158 6.541 1.00 80.44 72 VAL A CA 1
ATOM 511 C C . VAL A 1 72 ? 5.501 1.206 7.245 1.00 80.44 72 VAL A C 1
ATOM 513 O O . VAL A 1 72 ? 4.661 0.844 8.068 1.00 80.44 72 VAL A O 1
ATOM 516 N N . ILE A 1 73 ? 5.642 2.492 6.907 1.00 84.00 73 ILE A N 1
ATOM 517 C CA . ILE A 1 73 ? 4.838 3.578 7.497 1.00 84.00 73 ILE A CA 1
ATOM 518 C C . ILE A 1 73 ? 3.350 3.400 7.179 1.00 84.00 73 ILE A C 1
ATOM 520 O O . ILE A 1 73 ? 2.510 3.524 8.071 1.00 84.00 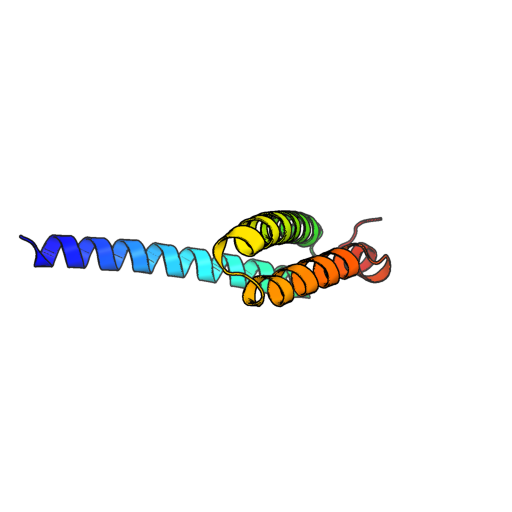73 ILE A O 1
ATOM 524 N N . ILE A 1 74 ? 3.008 3.092 5.927 1.00 79.94 74 ILE A N 1
ATOM 525 C CA . ILE A 1 74 ? 1.616 2.886 5.507 1.00 79.94 74 ILE A CA 1
ATOM 526 C C . ILE A 1 74 ? 1.044 1.624 6.163 1.00 79.94 74 ILE A C 1
ATOM 528 O O . ILE A 1 74 ? -0.087 1.654 6.645 1.00 79.94 74 ILE A O 1
ATOM 532 N N . LEU A 1 75 ? 1.821 0.536 6.246 1.00 80.19 75 LEU A N 1
ATOM 533 C CA . LEU A 1 75 ? 1.411 -0.676 6.958 1.00 80.19 75 LEU A 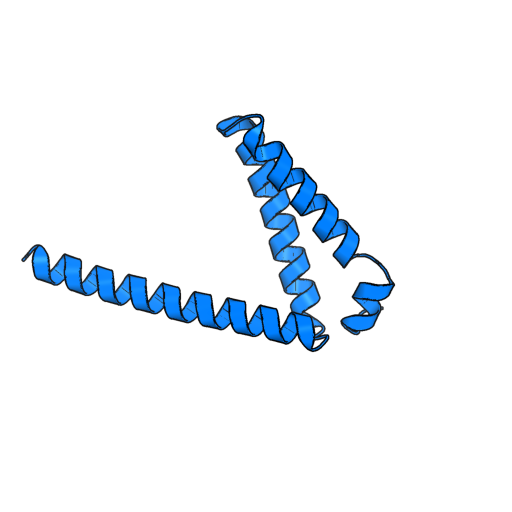CA 1
ATOM 534 C C . LEU A 1 75 ? 1.113 -0.362 8.431 1.00 80.19 75 LEU A C 1
ATOM 536 O O . LEU A 1 75 ? 0.056 -0.729 8.942 1.00 80.19 75 LEU A O 1
ATOM 540 N N . TYR A 1 76 ? 2.002 0.377 9.096 1.00 82.69 76 TYR A N 1
ATOM 541 C CA . TYR A 1 76 ? 1.808 0.813 10.478 1.00 82.69 76 TYR A CA 1
ATOM 542 C C . TYR A 1 76 ? 0.552 1.680 10.641 1.00 82.69 76 TYR A C 1
ATOM 544 O O . TYR A 1 76 ? -0.237 1.468 11.563 1.00 82.69 76 TYR A O 1
ATOM 552 N N . TYR A 1 77 ? 0.319 2.621 9.722 1.00 76.12 77 TYR A N 1
ATOM 553 C CA . TYR A 1 77 ? -0.885 3.451 9.723 1.00 76.12 77 TYR A CA 1
ATOM 554 C C . TYR A 1 77 ? -2.159 2.612 9.562 1.00 76.12 77 TYR A C 1
ATOM 556 O O . TYR A 1 77 ? -3.144 2.847 10.261 1.00 76.12 77 TYR A O 1
ATOM 564 N N . LEU A 1 78 ? -2.132 1.588 8.708 1.00 73.44 78 LEU A N 1
ATOM 565 C CA . LEU A 1 78 ? -3.266 0.695 8.474 1.00 73.44 78 LEU A CA 1
ATOM 566 C C . LEU A 1 78 ? -3.612 -0.151 9.713 1.00 73.44 78 LEU A C 1
ATOM 568 O O . LEU A 1 78 ? -4.782 -0.452 9.950 1.00 73.44 78 LEU A O 1
ATOM 572 N N . PHE A 1 79 ? -2.622 -0.477 10.549 1.00 74.81 79 PHE A N 1
ATOM 573 C CA . PHE A 1 79 ? -2.825 -1.140 11.843 1.00 74.81 79 PHE A CA 1
ATOM 574 C C . PHE A 1 79 ? -3.265 -0.201 12.975 1.00 74.81 79 PHE A C 1
ATOM 576 O O . PHE A 1 79 ? -3.598 -0.675 14.066 1.00 74.81 79 PHE A O 1
ATOM 583 N N . ARG A 1 80 ? -3.312 1.116 12.751 1.00 76.94 80 ARG A N 1
ATOM 584 C CA . ARG A 1 80 ? -3.724 2.082 13.775 1.00 76.94 80 ARG A CA 1
ATOM 585 C C . ARG A 1 80 ? -5.201 1.866 14.154 1.00 76.94 80 ARG A C 1
ATOM 587 O O . ARG A 1 80 ? -6.033 1.704 13.258 1.00 76.94 80 ARG A O 1
ATOM 594 N N . PRO A 1 81 ? -5.568 1.903 15.452 1.00 67.12 81 PRO A N 1
ATOM 595 C CA . PRO A 1 81 ? -6.932 1.609 15.912 1.00 67.12 81 PRO A CA 1
ATOM 596 C C . PRO A 1 81 ? -8.001 2.511 15.276 1.00 67.12 81 PRO A C 1
ATOM 598 O O . PRO A 1 81 ? -9.055 2.016 14.896 1.00 67.12 81 PRO A O 1
ATOM 601 N N . ASN A 1 82 ? -7.698 3.795 15.044 1.00 70.38 82 ASN A N 1
ATOM 602 C CA . ASN A 1 82 ? -8.612 4.708 14.343 1.00 70.38 82 ASN A CA 1
ATOM 603 C C . ASN A 1 82 ? -8.926 4.268 12.903 1.00 70.38 82 ASN A C 1
ATOM 605 O O . ASN A 1 82 ? -10.026 4.510 12.418 1.00 70.38 82 ASN A O 1
ATOM 609 N N . VAL A 1 83 ? -7.971 3.635 12.216 1.00 66.56 83 VAL A N 1
ATOM 610 C CA . VAL A 1 83 ? -8.128 3.199 10.821 1.00 66.56 83 VAL A CA 1
ATOM 611 C C . VAL A 1 83 ? -8.851 1.858 10.770 1.00 66.56 83 VAL A C 1
ATOM 613 O O . VAL A 1 83 ? -9.777 1.694 9.982 1.00 66.56 83 VAL A O 1
ATOM 616 N N . LYS A 1 84 ? -8.508 0.926 11.668 1.00 64.62 84 LYS A N 1
ATOM 617 C CA . LYS A 1 84 ? -9.239 -0.342 11.815 1.00 64.62 84 LYS A CA 1
ATOM 618 C C . LYS A 1 84 ? -10.725 -0.116 12.105 1.00 64.62 84 LYS A C 1
ATOM 620 O O . LYS A 1 84 ? -11.559 -0.689 11.405 1.00 64.62 84 LYS A O 1
ATOM 625 N N . ALA A 1 85 ? -11.042 0.798 13.024 1.00 69.00 85 ALA A N 1
ATOM 626 C CA . ALA A 1 85 ? -12.419 1.161 13.353 1.00 69.00 85 ALA A CA 1
ATOM 627 C C . ALA A 1 85 ? -13.184 1.734 12.148 1.00 69.00 85 ALA A C 1
ATOM 629 O O . ALA A 1 85 ? -14.350 1.405 11.942 1.00 69.00 85 ALA A O 1
ATOM 630 N N . TRP A 1 86 ? -12.520 2.538 11.314 1.00 66.81 86 TRP A N 1
ATOM 631 C CA . TRP A 1 86 ? -13.122 3.117 10.112 1.00 66.81 86 TRP A CA 1
ATOM 632 C C . TRP A 1 86 ? -13.414 2.076 9.019 1.00 66.81 86 TRP A C 1
ATOM 634 O O . TRP A 1 86 ? -14.394 2.198 8.291 1.00 66.81 86 TRP A O 1
ATOM 644 N N . PHE A 1 87 ? -12.613 1.011 8.951 1.00 68.88 87 PHE A N 1
ATOM 645 C CA . PHE A 1 87 ? -12.874 -0.148 8.095 1.00 68.88 87 PHE A CA 1
ATOM 646 C C . PHE A 1 87 ? -13.787 -1.203 8.747 1.00 68.88 87 PHE A C 1
ATOM 648 O O . PHE A 1 87 ? -13.949 -2.288 8.195 1.00 68.88 87 PHE A O 1
ATOM 655 N N . GLY A 1 88 ? -14.375 -0.935 9.918 1.00 63.25 88 GLY A N 1
ATOM 656 C CA . GLY A 1 88 ? -15.259 -1.883 10.605 1.00 63.25 88 GLY A CA 1
ATOM 657 C C . GLY A 1 88 ? -14.551 -3.133 11.138 1.00 63.25 88 GLY A C 1
ATOM 658 O O . GLY A 1 88 ? -15.191 -4.170 11.310 1.00 63.25 88 GLY A O 1
ATOM 659 N N . LYS A 1 89 ? -13.236 -3.060 11.380 1.00 58.09 89 LYS A N 1
ATOM 660 C CA . LYS A 1 89 ? -12.466 -4.102 12.072 1.00 58.09 89 LYS A CA 1
ATOM 661 C C . LYS A 1 89 ? -12.142 -3.669 13.500 1.00 58.09 89 LYS A C 1
ATOM 663 O O . LYS A 1 89 ? -11.743 -2.529 13.729 1.00 58.09 89 LYS A O 1
ATOM 668 N N . THR A 1 90 ? -12.311 -4.595 14.437 1.00 54.28 90 THR A N 1
ATOM 669 C CA . THR A 1 90 ? -12.010 -4.439 15.867 1.00 54.28 90 THR A CA 1
ATOM 670 C C . THR A 1 90 ? -10.515 -4.562 16.169 1.00 54.28 90 THR A C 1
ATOM 672 O O . THR A 1 90 ? -9.802 -5.329 15.479 1.00 54.28 90 THR A O 1
#

Foldseek 3Di:
DVVVVVVVVVVVVVVVVVVVVVVVVVLVVCLVQLALVSLVVLLVVLVVQLVVLVVVCVPPNPVSVVSNVVSVVVNVVSPDPVNCVSNVHD

Secondary structure (DSSP, 8-state):
-HHHHHHHHHHHHHHHHHHHHHHHHHHHHHHHHT-HHHHHHHHHHHHHHHHHHHHHHHHHTTHHHHHHHHHHHHHHHHTSHHHHHHTT--